Protein AF-A0A4Z0J3T3-F1 (afdb_monomer_lite)

Secondary structure (DSSP, 8-state):
--EEEEEEEEEEE-SS-EEEEEEEEETTTTEEEEE-TTT--EEE-B---GGGT----TTEEEEEE-TTSTTHHHHHHHTTSEEEEEEEEETTTTEEEEEEEE--TT---------------HHHHHHHHHHHHHHHHHTT-

Foldseek 3Di:
DDWDFLAQWFWQDFPVDIAIGTWTADQVVLWIWGAHPPPRDTDIQFDDCVVVVDDADRQKTKGFCDPVRHLRLLSCVLRQQWAWLEWAQDDPVRGIMTITGGPRVVDDDDDDPDSDNPDPPVSSVVSNVVSNVVVVVVVVD

Sequence (141 aa):
MTWTTIRENALLSLTSLDRAGEIRYDSRQHALVLIDPTTEEEEVLTMNLLSSGYVAEPGEVFVKDWTEHSGLAAALVAARVANHVESLRVGPHGGTAHRLQILDETKCVDDFPGVSTTGRDPVFEEQLAAASKRVAYLDQH

Radius of gyration: 14.66 Å; chains: 1; bounding box: 35×39×44 Å

Structure (mmCIF, N/CA/C/O backbone):
data_AF-A0A4Z0J3T3-F1
#
_entry.id   AF-A0A4Z0J3T3-F1
#
loop_
_atom_site.group_PDB
_atom_site.id
_atom_site.type_symbol
_atom_site.label_atom_id
_atom_site.label_alt_id
_atom_site.label_comp_id
_atom_site.label_asym_id
_atom_site.label_entity_id
_atom_site.label_seq_id
_atom_site.pdbx_PDB_ins_code
_atom_site.Cartn_x
_atom_site.Cartn_y
_atom_site.Cartn_z
_atom_site.occupancy
_atom_site.B_iso_or_equiv
_atom_site.auth_seq_id
_atom_site.auth_comp_id
_atom_site.auth_asym_id
_atom_site.auth_atom_id
_atom_site.pdbx_PDB_model_num
ATOM 1 N N . MET A 1 1 ? -18.301 1.883 -7.067 1.00 55.34 1 MET A N 1
ATOM 2 C CA . MET A 1 1 ? -17.154 1.171 -6.472 1.00 55.34 1 MET A CA 1
ATOM 3 C C . MET A 1 1 ? -17.664 0.354 -5.301 1.00 55.34 1 MET A C 1
ATOM 5 O O . MET A 1 1 ? -18.724 0.694 -4.780 1.00 55.34 1 MET A O 1
ATOM 9 N N . THR A 1 2 ? -16.956 -0.704 -4.925 1.00 73.56 2 THR A N 1
ATOM 10 C CA . THR A 1 2 ? -17.258 -1.489 -3.720 1.00 73.56 2 THR A CA 1
ATOM 11 C C . THR A 1 2 ? -15.995 -1.498 -2.878 1.00 73.56 2 THR A C 1
ATOM 13 O O . THR A 1 2 ? -15.198 -2.430 -2.937 1.00 73.56 2 THR A O 1
ATOM 16 N N . TRP A 1 3 ? -15.808 -0.395 -2.156 1.00 82.56 3 TRP A N 1
ATOM 17 C CA . TRP A 1 3 ? -14.727 -0.225 -1.202 1.00 82.56 3 TRP A CA 1
ATOM 18 C C . TRP A 1 3 ? -14.976 -1.128 0.010 1.00 82.56 3 TRP A C 1
ATOM 20 O O . TRP A 1 3 ? -15.954 -0.934 0.730 1.00 82.56 3 TRP A O 1
ATOM 30 N N . THR A 1 4 ? -14.098 -2.102 0.230 1.00 85.88 4 THR A N 1
ATOM 31 C CA . THR A 1 4 ? -14.033 -2.882 1.471 1.00 85.88 4 THR A CA 1
ATOM 32 C C . THR A 1 4 ? -13.087 -2.170 2.428 1.00 85.88 4 THR A C 1
ATOM 34 O O . THR A 1 4 ? -11.937 -1.922 2.064 1.00 85.88 4 THR A O 1
ATOM 37 N N . THR A 1 5 ? -13.526 -1.857 3.646 1.00 88.75 5 THR A N 1
ATOM 38 C CA . THR A 1 5 ? -12.608 -1.439 4.714 1.00 88.75 5 THR A CA 1
ATOM 39 C C . THR A 1 5 ? -11.704 -2.610 5.082 1.00 88.75 5 THR A C 1
ATOM 41 O O . THR A 1 5 ? -12.185 -3.657 5.501 1.00 88.75 5 THR A O 1
ATOM 44 N N . ILE A 1 6 ? -10.395 -2.426 4.913 1.00 87.75 6 ILE A N 1
ATOM 45 C CA . ILE A 1 6 ? -9.364 -3.391 5.316 1.00 87.75 6 ILE A CA 1
ATOM 46 C C . ILE A 1 6 ? -8.893 -3.098 6.743 1.00 87.75 6 ILE A C 1
ATOM 48 O O . ILE A 1 6 ? -8.492 -4.011 7.458 1.00 87.75 6 ILE A O 1
ATOM 52 N N . ARG A 1 7 ? -8.920 -1.827 7.174 1.00 85.06 7 ARG A N 1
ATOM 53 C CA . ARG A 1 7 ? -8.564 -1.446 8.546 1.00 85.06 7 ARG A CA 1
ATOM 54 C C . ARG A 1 7 ? -9.135 -0.080 8.917 1.00 85.06 7 ARG A C 1
ATOM 56 O O . ARG A 1 7 ? -8.733 0.910 8.321 1.00 85.06 7 ARG A O 1
ATOM 63 N N . GLU A 1 8 ? -10.011 -0.011 9.918 1.00 83.56 8 GLU A N 1
ATOM 64 C CA . GLU A 1 8 ? -10.625 1.254 10.378 1.00 83.56 8 GLU A CA 1
ATOM 65 C C . GLU A 1 8 ? -9.606 2.229 10.991 1.00 83.56 8 GLU A C 1
ATOM 67 O O . GLU A 1 8 ? -9.732 3.439 10.851 1.00 83.56 8 GLU A O 1
ATOM 72 N N . ASN A 1 9 ? -8.591 1.694 11.678 1.00 82.81 9 ASN A N 1
ATOM 73 C CA . ASN A 1 9 ? -7.568 2.461 12.388 1.00 82.81 9 ASN A CA 1
ATOM 74 C C . ASN A 1 9 ? -6.177 1.928 12.008 1.00 82.81 9 ASN A C 1
ATOM 76 O O . ASN A 1 9 ? -5.569 1.139 12.737 1.00 82.81 9 ASN A O 1
ATOM 80 N N . ALA A 1 10 ? -5.690 2.296 10.823 1.00 84.81 10 ALA A N 1
ATOM 81 C CA . ALA A 1 10 ? -4.318 2.032 10.405 1.00 84.81 10 ALA A CA 1
ATOM 82 C C . ALA A 1 10 ? -3.392 3.183 10.822 1.00 84.81 10 ALA A C 1
ATOM 84 O O . ALA A 1 10 ? -3.759 4.351 10.713 1.00 84.81 10 ALA A O 1
ATOM 85 N N . LEU A 1 11 ? -2.169 2.843 11.236 1.00 85.62 11 LEU A N 1
ATOM 86 C CA . LEU A 1 11 ? -1.096 3.793 11.527 1.00 85.62 11 LEU A CA 1
ATOM 87 C C . LEU A 1 11 ? 0.082 3.514 10.585 1.00 85.62 11 LEU A C 1
ATOM 89 O O . LEU A 1 11 ? 0.783 2.511 10.721 1.00 85.62 11 LEU A O 1
ATOM 93 N N . LEU A 1 12 ? 0.270 4.388 9.599 1.00 84.38 12 LEU A N 1
ATOM 94 C CA . LEU A 1 12 ? 1.305 4.300 8.574 1.00 84.38 12 LEU A CA 1
ATOM 95 C C . LEU A 1 12 ? 2.474 5.226 8.929 1.00 84.38 12 LEU A C 1
ATOM 97 O O . LEU A 1 12 ? 2.507 6.398 8.553 1.00 84.38 12 LEU A O 1
ATOM 101 N N . SER A 1 13 ? 3.457 4.680 9.641 1.00 82.06 13 SER A N 1
ATOM 102 C CA . SER A 1 13 ? 4.695 5.386 9.981 1.00 82.06 13 SER A CA 1
ATOM 103 C C . SER A 1 13 ? 5.662 5.472 8.795 1.00 82.06 13 SER A C 1
ATOM 105 O O . SER A 1 13 ? 6.524 4.605 8.619 1.00 82.06 13 SER A O 1
ATOM 107 N N . LEU A 1 14 ? 5.529 6.523 7.979 1.00 78.06 14 LEU A N 1
ATOM 108 C CA . LEU A 1 14 ? 6.428 6.801 6.853 1.00 78.06 14 LEU A CA 1
ATOM 109 C C . LEU A 1 14 ? 7.755 7.419 7.328 1.00 78.06 14 LEU A C 1
ATOM 111 O O . LEU A 1 14 ? 7.921 7.806 8.485 1.00 78.06 14 LEU A O 1
ATOM 115 N N . THR A 1 15 ? 8.719 7.562 6.415 1.00 71.19 15 THR A N 1
ATOM 116 C CA . THR A 1 15 ? 9.995 8.237 6.723 1.00 71.19 15 THR A CA 1
ATOM 117 C C . THR A 1 15 ? 9.815 9.735 7.006 1.00 71.19 15 THR A C 1
ATOM 119 O O . THR A 1 15 ? 10.550 10.288 7.823 1.00 71.19 15 THR A O 1
ATOM 122 N N . SER A 1 16 ? 8.839 10.371 6.349 1.00 71.00 16 SER A N 1
ATOM 123 C CA . SER A 1 16 ? 8.637 11.830 6.349 1.00 71.00 16 SER A CA 1
ATOM 124 C C . SER A 1 16 ? 7.566 12.324 7.331 1.00 71.00 16 SER A C 1
ATOM 126 O O . SER A 1 16 ? 7.670 13.449 7.813 1.00 71.00 16 SER A O 1
ATOM 128 N N . LEU A 1 17 ? 6.526 11.520 7.585 1.00 73.94 17 LEU A N 1
ATOM 129 C CA . LEU A 1 17 ? 5.371 11.862 8.424 1.00 73.94 17 LEU A CA 1
ATOM 130 C C . LEU A 1 17 ? 4.577 10.592 8.775 1.00 73.94 17 LEU A C 1
ATOM 132 O O . LEU A 1 17 ? 4.318 9.774 7.893 1.00 73.94 17 LEU A O 1
ATOM 136 N N . ASP A 1 18 ? 4.148 10.443 10.026 1.00 80.75 18 ASP A N 1
ATOM 137 C CA . ASP A 1 18 ? 3.183 9.413 10.421 1.00 80.75 18 ASP A CA 1
ATOM 138 C C . ASP A 1 18 ? 1.763 9.803 9.961 1.00 80.75 18 ASP A C 1
ATOM 140 O O . ASP A 1 18 ? 1.305 10.920 10.206 1.00 80.75 18 ASP A O 1
ATOM 144 N N . ARG A 1 19 ? 1.059 8.888 9.286 1.00 83.62 19 ARG A N 1
ATOM 145 C CA . ARG A 1 19 ? -0.338 9.052 8.842 1.00 83.62 19 ARG A CA 1
ATOM 146 C C . ARG A 1 19 ? -1.239 8.070 9.590 1.00 83.62 19 ARG A C 1
ATOM 148 O O . ARG A 1 19 ? -0.872 6.906 9.728 1.00 83.62 19 ARG A O 1
ATOM 155 N N . ALA A 1 20 ? -2.422 8.502 10.017 1.00 86.19 20 ALA A N 1
ATOM 156 C CA . ALA A 1 20 ? -3.418 7.641 10.655 1.00 86.19 20 ALA A CA 1
ATOM 157 C C . ALA A 1 20 ? -4.780 7.779 9.962 1.00 86.19 20 ALA A C 1
ATOM 159 O O . ALA A 1 20 ? -5.114 8.868 9.503 1.00 86.19 20 ALA A O 1
ATOM 160 N N . GLY A 1 21 ? -5.555 6.695 9.888 1.00 87.31 21 GLY A N 1
ATOM 161 C CA . GLY A 1 21 ? -6.904 6.720 9.316 1.00 87.31 21 GLY A CA 1
ATOM 162 C C . GLY A 1 21 ? -7.410 5.361 8.842 1.00 87.31 21 GLY A C 1
ATOM 163 O O . GLY A 1 21 ? -6.801 4.323 9.115 1.00 87.31 21 GLY A O 1
ATOM 164 N N . GLU A 1 22 ? -8.527 5.376 8.119 1.00 90.56 22 GLU A N 1
ATOM 165 C CA . GLU A 1 22 ? -9.142 4.166 7.571 1.00 90.56 22 GLU A CA 1
ATOM 166 C C . GLU A 1 22 ? -8.485 3.779 6.240 1.00 90.56 22 GLU A C 1
ATOM 168 O O . GLU A 1 22 ? -8.320 4.614 5.353 1.00 90.56 22 GLU A O 1
ATOM 173 N N . ILE A 1 23 ? -8.153 2.499 6.065 1.00 90.75 23 ILE A N 1
ATOM 174 C CA . ILE A 1 23 ? -7.732 1.946 4.776 1.00 90.75 23 ILE A CA 1
ATOM 175 C C . ILE A 1 23 ? -8.895 1.197 4.134 1.00 90.75 23 ILE A C 1
ATOM 177 O O . ILE A 1 23 ? -9.395 0.219 4.701 1.00 90.75 23 ILE A O 1
ATOM 181 N N . ARG A 1 24 ? -9.257 1.586 2.906 1.00 90.75 24 ARG A N 1
ATOM 182 C CA . ARG A 1 24 ? -10.208 0.848 2.059 1.00 90.75 24 ARG A CA 1
ATOM 183 C C . ARG A 1 24 ? -9.553 0.321 0.781 1.00 90.75 24 ARG A C 1
ATOM 185 O O . ARG A 1 24 ? -8.613 0.916 0.259 1.00 90.75 24 ARG A O 1
ATOM 192 N N . TYR A 1 25 ? -10.087 -0.782 0.259 1.00 89.38 25 TYR A N 1
ATOM 193 C CA . TYR A 1 25 ? -9.654 -1.464 -0.963 1.00 89.38 25 TYR A CA 1
ATOM 194 C C . TYR A 1 25 ? -10.817 -1.606 -1.957 1.00 89.38 25 TYR A C 1
ATOM 196 O O . TYR A 1 25 ? -11.869 -2.123 -1.586 1.00 89.38 25 TYR A O 1
ATOM 204 N N . ASP A 1 26 ? -10.642 -1.199 -3.221 1.00 87.88 26 ASP A N 1
ATOM 205 C CA . ASP A 1 26 ? -11.546 -1.597 -4.315 1.00 87.88 26 ASP A CA 1
ATOM 206 C C . ASP A 1 26 ? -10.862 -2.684 -5.158 1.00 87.88 26 ASP A C 1
ATOM 208 O O . ASP A 1 26 ? -9.890 -2.455 -5.889 1.00 87.88 26 ASP A O 1
ATOM 212 N N . SER A 1 27 ? -11.413 -3.893 -5.051 1.00 82.69 27 SER A N 1
ATOM 213 C CA . SER A 1 27 ? -10.918 -5.115 -5.696 1.00 82.69 27 SER A CA 1
ATOM 214 C C . SER A 1 27 ? -11.116 -5.166 -7.214 1.00 82.69 27 SER A C 1
ATOM 216 O O . SER A 1 27 ? -10.615 -6.083 -7.860 1.00 82.69 27 SER A O 1
ATOM 218 N N . ARG A 1 28 ? -11.826 -4.197 -7.806 1.00 82.12 28 ARG A N 1
ATOM 219 C CA . ARG A 1 28 ? -12.013 -4.063 -9.261 1.00 82.12 28 ARG A CA 1
ATOM 220 C C . ARG A 1 28 ? -11.026 -3.077 -9.875 1.00 82.12 28 ARG A C 1
ATOM 222 O O . ARG A 1 28 ? -10.776 -3.139 -11.076 1.00 82.12 28 ARG A O 1
ATOM 229 N N . GLN A 1 29 ? -10.511 -2.148 -9.071 1.00 83.38 29 GLN A N 1
ATOM 230 C CA . GLN A 1 29 ? -9.506 -1.163 -9.472 1.00 83.38 29 GLN A CA 1
ATOM 231 C C . GLN A 1 29 ? -8.091 -1.525 -8.994 1.00 83.38 29 GLN A C 1
ATOM 233 O O . GLN A 1 29 ? -7.139 -0.885 -9.436 1.00 83.38 29 GLN A O 1
ATOM 238 N N . HIS A 1 30 ? -7.954 -2.546 -8.135 1.00 85.88 30 HIS A N 1
ATOM 239 C CA . HIS A 1 30 ? -6.706 -2.927 -7.458 1.00 85.88 30 HIS A CA 1
ATOM 240 C C . HIS A 1 30 ? -6.086 -1.727 -6.723 1.00 85.88 30 HIS A C 1
ATOM 242 O O . HIS A 1 30 ? -4.887 -1.459 -6.820 1.00 85.88 30 HIS A O 1
ATOM 248 N N . ALA A 1 31 ? -6.941 -0.975 -6.024 1.00 88.06 31 ALA A N 1
ATOM 249 C CA . ALA A 1 31 ? -6.602 0.318 -5.447 1.00 88.06 31 ALA A CA 1
ATOM 250 C C . ALA A 1 31 ? -6.800 0.336 -3.929 1.00 88.06 31 ALA A C 1
ATOM 252 O O . ALA A 1 31 ? -7.834 -0.126 -3.447 1.00 88.06 31 ALA A O 1
ATOM 253 N N . LEU A 1 32 ? -5.840 0.911 -3.198 1.00 90.06 32 LEU A N 1
ATOM 254 C CA . LEU A 1 32 ? -5.995 1.285 -1.790 1.00 90.06 32 LEU A CA 1
ATOM 255 C C . LEU A 1 32 ? -6.164 2.798 -1.669 1.00 90.06 32 LEU A C 1
ATOM 257 O O . LEU A 1 32 ? -5.429 3.555 -2.310 1.00 90.06 32 LEU A O 1
ATOM 261 N N . VAL A 1 33 ? -7.056 3.216 -0.776 1.00 91.12 33 VAL A N 1
ATOM 262 C CA . VAL A 1 33 ? -7.117 4.584 -0.250 1.00 91.12 33 VAL A CA 1
ATOM 263 C C . VAL A 1 33 ? -6.860 4.582 1.251 1.00 91.12 33 VAL A C 1
ATOM 265 O O . VAL A 1 33 ? -7.320 3.681 1.953 1.00 91.12 33 VAL A O 1
ATOM 268 N N . LEU A 1 34 ? -6.137 5.593 1.726 1.00 90.12 34 LEU A N 1
ATOM 269 C CA . LEU A 1 34 ? -6.201 6.068 3.106 1.00 90.12 34 LEU A CA 1
ATOM 270 C C . LEU A 1 34 ? -7.254 7.173 3.173 1.00 90.12 34 LEU A C 1
ATOM 272 O O . LEU A 1 34 ? -7.285 8.031 2.296 1.00 90.12 34 LEU A O 1
ATOM 276 N N . ILE A 1 35 ? -8.075 7.170 4.214 1.00 90.50 35 ILE A N 1
ATOM 277 C CA . ILE A 1 35 ? -9.080 8.199 4.473 1.00 90.50 35 ILE A CA 1
ATOM 278 C C . ILE A 1 35 ? -8.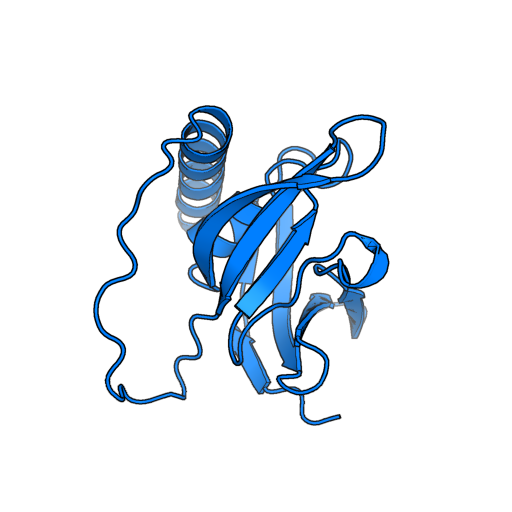738 8.874 5.795 1.00 90.50 35 ILE A C 1
ATOM 280 O O . ILE A 1 35 ? -8.631 8.200 6.825 1.00 90.50 35 ILE A O 1
ATOM 284 N N . ASP A 1 36 ? -8.541 10.191 5.762 1.00 86.38 36 ASP A N 1
ATOM 285 C CA . ASP A 1 36 ? -8.245 10.965 6.967 1.00 86.38 36 ASP A CA 1
ATOM 286 C C . ASP A 1 36 ? -9.479 11.012 7.896 1.00 86.38 36 ASP A C 1
ATOM 288 O O . ASP A 1 36 ? -10.567 11.390 7.451 1.00 86.38 36 ASP A O 1
ATOM 292 N N . PRO A 1 37 ? -9.350 10.658 9.190 1.00 82.75 37 PRO A N 1
ATOM 293 C CA . PRO A 1 37 ? -10.483 10.577 10.114 1.00 82.75 37 PRO A CA 1
ATOM 294 C C . PRO A 1 37 ? -10.985 11.950 10.602 1.00 82.75 37 PRO A C 1
ATOM 296 O O . PRO A 1 37 ? -11.946 12.011 11.368 1.00 82.75 37 PRO A O 1
ATOM 299 N N . THR A 1 38 ? -10.329 13.043 10.202 1.00 84.00 38 THR A N 1
ATOM 300 C CA . THR A 1 38 ? -10.641 14.429 10.587 1.00 84.00 38 THR A CA 1
ATOM 301 C C . THR A 1 38 ? -11.182 15.243 9.413 1.00 84.00 38 THR A C 1
ATOM 303 O O . THR A 1 38 ? -12.070 16.071 9.618 1.00 84.00 38 THR A O 1
ATOM 306 N N . THR A 1 39 ? -10.651 15.042 8.200 1.00 86.25 39 THR A N 1
ATOM 307 C CA . THR A 1 39 ? -11.066 15.782 6.990 1.00 86.25 39 THR A CA 1
ATOM 308 C C . THR A 1 39 ? -11.901 14.967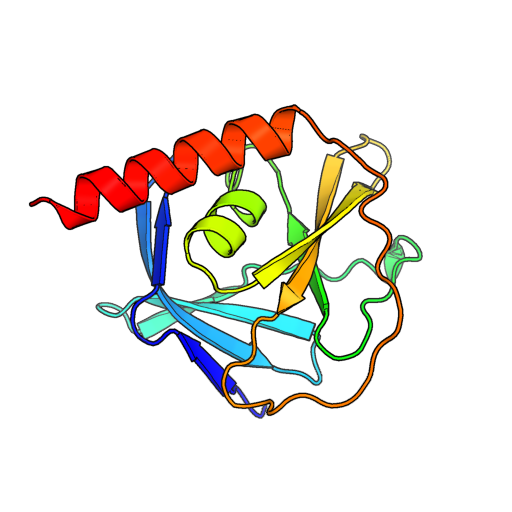 6.000 1.00 86.25 39 THR A C 1
ATOM 310 O O . THR A 1 39 ? -12.451 15.552 5.069 1.00 86.25 39 THR A O 1
ATOM 313 N N . GLU A 1 40 ? -12.023 13.649 6.199 1.00 84.81 40 GLU A N 1
ATOM 314 C CA . GLU A 1 40 ? -12.666 12.693 5.277 1.00 84.81 40 GLU A CA 1
ATOM 315 C C . GLU A 1 40 ? -12.021 12.645 3.869 1.00 84.81 40 GLU A C 1
ATOM 317 O O . GLU A 1 40 ? -12.607 12.116 2.923 1.00 84.81 40 GLU A O 1
ATOM 322 N N . 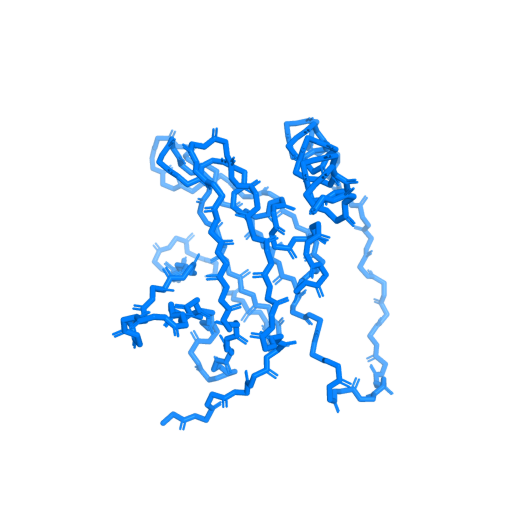GLU A 1 41 ? -10.800 13.172 3.707 1.00 87.50 41 GLU A N 1
ATOM 323 C CA . GLU A 1 41 ? -10.083 13.200 2.425 1.00 87.50 41 GLU A CA 1
ATOM 324 C C . GLU A 1 41 ? -9.490 11.827 2.055 1.00 87.50 41 GLU A C 1
ATOM 326 O O . GLU A 1 41 ? -8.801 11.195 2.857 1.00 87.50 41 GLU A O 1
ATOM 331 N N . GLU A 1 42 ? -9.727 11.383 0.813 1.00 87.94 42 GLU A N 1
ATOM 332 C CA . GLU A 1 42 ? -9.257 10.097 0.272 1.00 87.94 42 GLU A CA 1
ATOM 333 C C . GLU A 1 42 ? -7.902 10.240 -0.463 1.00 87.94 42 GLU A C 1
ATOM 335 O O . GLU A 1 42 ? -7.825 10.800 -1.560 1.00 87.94 42 GLU A O 1
ATOM 340 N N . GLU A 1 43 ? -6.822 9.678 0.091 1.00 87.56 43 GLU A N 1
ATOM 341 C CA . GLU A 1 43 ? -5.495 9.604 -0.537 1.00 87.56 43 GLU A CA 1
ATOM 342 C C . GLU A 1 43 ? -5.245 8.219 -1.157 1.00 87.56 43 GLU A C 1
ATOM 344 O O . GLU A 1 43 ? -5.159 7.208 -0.458 1.00 87.56 43 GLU A O 1
ATOM 349 N N . VAL A 1 44 ? -5.082 8.158 -2.484 1.00 89.06 44 VAL A N 1
ATOM 350 C CA . VAL A 1 44 ? -4.793 6.907 -3.208 1.00 89.06 44 VAL A CA 1
ATOM 351 C C . VAL A 1 44 ? -3.330 6.490 -3.002 1.00 89.06 44 VAL A C 1
ATOM 353 O O . VAL A 1 44 ? -2.415 7.140 -3.503 1.00 89.06 44 VAL A O 1
ATOM 356 N N . LEU A 1 45 ? -3.108 5.359 -2.327 1.00 88.12 45 LEU A N 1
ATOM 357 C CA . LEU A 1 45 ? -1.769 4.846 -1.980 1.00 88.12 45 LEU A CA 1
ATOM 358 C C . LEU A 1 45 ? -1.121 3.987 -3.086 1.00 88.12 45 LEU A C 1
ATOM 360 O O . LEU A 1 45 ? 0.055 3.626 -3.012 1.00 88.12 45 LEU A O 1
ATOM 364 N N . THR A 1 46 ? -1.904 3.610 -4.095 1.00 90.06 46 THR A N 1
ATOM 365 C CA . THR A 1 46 ? -1.557 2.619 -5.127 1.00 90.06 46 THR A CA 1
ATOM 366 C C . THR A 1 46 ? -1.386 3.233 -6.510 1.00 90.06 46 THR A C 1
ATOM 368 O O . THR A 1 46 ? -2.068 4.194 -6.857 1.00 90.06 46 THR A O 1
ATOM 371 N N . MET A 1 47 ? -0.552 2.621 -7.355 1.00 88.50 47 MET A N 1
ATOM 372 C CA . MET A 1 47 ? -0.362 3.044 -8.745 1.00 88.50 47 MET A CA 1
ATOM 373 C C . MET A 1 47 ? -0.667 1.933 -9.756 1.00 88.50 47 MET A C 1
ATOM 375 O O . MET A 1 47 ? -0.401 0.759 -9.518 1.00 88.50 47 MET A O 1
ATOM 379 N N . ASN A 1 48 ? -1.175 2.311 -10.930 1.00 86.62 48 ASN A N 1
ATOM 380 C CA . ASN A 1 48 ? -1.358 1.383 -12.042 1.00 86.62 48 ASN A CA 1
ATOM 381 C C . ASN A 1 48 ? -0.045 1.238 -12.841 1.00 86.62 48 ASN A C 1
ATOM 383 O O . ASN A 1 48 ? 0.531 2.239 -13.271 1.00 86.62 48 ASN A O 1
ATOM 387 N N . LEU A 1 49 ? 0.415 -0.001 -13.051 1.00 86.06 49 LEU A N 1
ATOM 388 C CA . LEU A 1 49 ? 1.649 -0.326 -13.782 1.00 86.06 49 LEU A CA 1
ATOM 389 C C . LEU A 1 49 ? 1.417 -1.044 -15.126 1.00 86.06 49 LEU A C 1
ATOM 391 O O . LEU A 1 49 ? 2.381 -1.500 -15.746 1.00 86.06 49 LEU A O 1
ATOM 395 N N . LEU A 1 50 ? 0.178 -1.079 -15.633 1.00 86.44 50 LEU A N 1
ATOM 396 C CA . LEU A 1 50 ? -0.177 -1.740 -16.898 1.00 86.44 50 LEU A CA 1
ATOM 397 C C . LEU A 1 50 ? 0.634 -1.188 -18.080 1.00 86.44 50 LEU A C 1
ATOM 399 O O . LEU A 1 50 ? 1.145 -1.947 -18.900 1.00 86.44 50 LEU A O 1
ATOM 403 N N . SER A 1 51 ? 0.850 0.131 -18.117 1.00 83.12 51 SER A N 1
ATOM 404 C CA . SER A 1 51 ? 1.691 0.810 -19.119 1.00 83.12 51 SER A CA 1
ATOM 405 C C . SER A 1 51 ? 3.187 0.462 -19.029 1.00 83.12 51 SER A C 1
ATOM 407 O O . SER A 1 51 ? 3.948 0.821 -19.921 1.00 83.12 51 SER A O 1
ATOM 409 N N . SER A 1 52 ? 3.620 -0.206 -17.954 1.00 82.00 52 SER A N 1
ATOM 410 C CA . SER A 1 52 ? 4.965 -0.783 -17.785 1.00 82.00 52 SER A CA 1
ATOM 411 C C . SER A 1 52 ? 4.985 -2.310 -17.969 1.00 82.00 52 SER A C 1
ATOM 413 O O . SER A 1 52 ? 6.024 -2.924 -17.756 1.00 82.00 52 SER A O 1
ATOM 415 N N . GLY A 1 53 ? 3.862 -2.923 -18.364 1.00 85.75 53 GLY A N 1
ATOM 416 C CA . GLY A 1 53 ? 3.732 -4.367 -18.584 1.00 85.75 53 GLY A CA 1
ATOM 417 C C . GLY A 1 53 ? 3.363 -5.194 -17.348 1.00 85.75 53 GLY A C 1
ATOM 418 O O . GLY A 1 53 ? 3.291 -6.414 -17.460 1.00 85.75 53 GLY A O 1
ATOM 419 N N . TYR A 1 54 ? 3.107 -4.567 -16.194 1.00 85.69 54 TYR A N 1
ATOM 420 C CA . TYR A 1 54 ? 2.765 -5.272 -14.955 1.00 85.69 54 TYR A CA 1
ATOM 421 C C . TYR A 1 54 ? 1.261 -5.226 -14.669 1.00 85.69 54 TYR A C 1
ATOM 423 O O . TYR A 1 54 ? 0.633 -4.167 -14.724 1.00 85.69 54 TYR A O 1
ATOM 431 N N . VAL A 1 55 ? 0.700 -6.380 -14.314 1.00 87.06 55 VAL A N 1
ATOM 432 C CA . VAL A 1 55 ? -0.693 -6.565 -13.882 1.00 87.06 55 VAL A CA 1
ATOM 433 C C . VAL A 1 55 ? -0.670 -7.064 -12.437 1.00 87.06 55 VAL A C 1
ATOM 435 O O . VAL A 1 55 ? 0.239 -7.801 -12.065 1.00 87.06 55 VAL A O 1
ATOM 438 N N . ALA A 1 56 ? -1.624 -6.616 -11.622 1.00 84.19 56 ALA A N 1
ATOM 439 C CA . ALA A 1 56 ? -1.816 -7.105 -10.260 1.00 84.19 56 ALA A CA 1
ATOM 440 C C . ALA A 1 56 ? -2.891 -8.198 -10.278 1.00 84.19 56 ALA A C 1
ATOM 442 O O . ALA A 1 56 ? -3.946 -7.997 -10.882 1.00 84.19 56 ALA A O 1
ATOM 443 N N . GLU A 1 57 ? -2.649 -9.326 -9.615 1.00 85.62 57 GLU A N 1
ATOM 444 C CA . GLU A 1 57 ? -3.655 -10.382 -9.484 1.00 85.62 57 GLU A CA 1
ATOM 445 C C . GLU A 1 57 ? -4.794 -9.969 -8.520 1.00 85.62 57 GLU A C 1
ATOM 447 O O . GLU A 1 57 ? -4.685 -8.964 -7.805 1.00 85.62 57 GLU A O 1
ATOM 452 N N . PRO A 1 58 ? -5.935 -10.684 -8.486 1.00 83.25 58 PRO A N 1
ATOM 453 C CA . PRO A 1 58 ? -7.046 -10.353 -7.592 1.00 83.25 58 PRO A CA 1
ATOM 454 C C . PRO A 1 58 ? -6.644 -10.415 -6.109 1.00 83.25 58 PRO A C 1
ATOM 456 O O . PRO A 1 58 ? -6.347 -11.480 -5.575 1.00 83.25 58 PRO A O 1
ATOM 459 N N . GLY A 1 59 ? -6.685 -9.273 -5.416 1.00 85.31 59 GLY A N 1
ATOM 460 C CA . GLY A 1 59 ? -6.159 -9.139 -4.050 1.00 85.31 59 GLY A CA 1
ATOM 461 C C . GLY A 1 59 ? -4.714 -8.635 -3.973 1.00 85.31 59 GLY A C 1
ATOM 462 O O . GLY A 1 59 ? -4.214 -8.435 -2.871 1.00 85.31 59 GLY A O 1
ATOM 463 N N . GLU A 1 60 ? -4.047 -8.382 -5.099 1.00 89.44 60 GLU A N 1
ATOM 464 C CA . GLU A 1 60 ? -2.775 -7.658 -5.151 1.00 89.44 60 GLU A CA 1
ATOM 465 C C . GLU A 1 60 ? -2.961 -6.183 -5.527 1.00 89.44 60 GLU A C 1
ATOM 467 O O . GLU A 1 60 ? -3.959 -5.792 -6.146 1.00 89.44 60 GLU A O 1
ATOM 472 N N . VAL A 1 61 ? -1.954 -5.376 -5.182 1.00 90.88 61 VAL A N 1
ATOM 473 C CA . VAL A 1 61 ? -1.788 -3.967 -5.563 1.00 90.88 61 VAL A CA 1
ATOM 474 C C . VAL A 1 61 ? -0.311 -3.630 -5.811 1.00 90.88 61 VAL A C 1
ATOM 476 O O . VAL A 1 61 ? 0.586 -4.345 -5.360 1.00 90.88 61 VAL A O 1
ATOM 479 N N . PHE A 1 62 ? -0.046 -2.495 -6.465 1.00 91.25 62 PHE A N 1
ATOM 480 C CA . PHE A 1 62 ? 1.299 -1.919 -6.571 1.00 91.25 62 PHE A CA 1
ATOM 481 C C . PHE A 1 62 ? 1.400 -0.593 -5.812 1.00 91.25 62 PHE A C 1
ATOM 483 O O . PHE A 1 62 ? 0.577 0.303 -6.007 1.00 91.25 62 PHE A O 1
ATOM 490 N N . VAL A 1 63 ? 2.439 -0.453 -4.987 1.00 89.94 63 VAL A N 1
ATOM 491 C CA . VAL A 1 63 ? 2.717 0.736 -4.161 1.00 89.94 63 VAL A CA 1
ATOM 492 C C . VAL A 1 63 ? 4.080 1.331 -4.524 1.00 89.94 63 VAL A C 1
ATOM 494 O O . VAL A 1 63 ? 4.999 0.615 -4.923 1.00 89.94 63 VAL A O 1
ATOM 497 N N . LYS A 1 64 ? 4.202 2.658 -4.428 1.00 83.38 64 LYS A N 1
ATOM 498 C CA . LYS A 1 64 ? 5.289 3.448 -5.020 1.00 83.38 64 LYS A CA 1
ATOM 499 C C . LYS A 1 64 ? 6.299 3.934 -3.973 1.00 83.38 64 LYS A C 1
ATOM 501 O O . LYS A 1 64 ? 6.011 4.891 -3.259 1.00 83.38 64 LYS A O 1
ATOM 506 N N . ASP A 1 65 ? 7.503 3.358 -3.935 1.00 76.25 65 ASP A N 1
ATOM 507 C CA . ASP A 1 65 ? 8.565 3.838 -3.035 1.00 76.25 65 ASP A CA 1
ATOM 508 C C . ASP A 1 65 ? 9.429 4.898 -3.733 1.00 76.25 65 ASP A C 1
ATOM 510 O O . ASP A 1 65 ? 10.479 4.639 -4.327 1.00 76.25 65 ASP A O 1
ATOM 514 N N . TRP A 1 66 ? 8.902 6.122 -3.732 1.00 75.56 66 TRP A N 1
ATOM 515 C CA . TRP A 1 66 ? 9.569 7.340 -4.197 1.00 75.56 66 TRP A CA 1
ATOM 516 C C . TRP A 1 66 ? 9.866 8.254 -3.005 1.00 75.56 66 TRP A C 1
ATOM 518 O O . TRP A 1 66 ? 9.256 8.101 -1.956 1.00 75.56 66 TRP A O 1
ATOM 528 N N . THR A 1 67 ? 10.759 9.233 -3.159 1.00 66.00 67 THR A N 1
ATOM 529 C CA . THR A 1 67 ? 11.278 10.075 -2.058 1.00 66.00 67 THR A CA 1
ATOM 530 C C . THR A 1 67 ? 10.226 10.698 -1.133 1.00 66.00 67 THR A C 1
ATOM 532 O O . THR A 1 67 ? 10.489 10.828 0.056 1.00 66.00 67 THR A O 1
ATOM 535 N N . GLU A 1 68 ? 9.043 11.053 -1.636 1.00 66.00 68 GLU A N 1
ATOM 536 C CA . GLU A 1 68 ? 7.952 11.626 -0.826 1.00 66.00 68 GLU A CA 1
ATOM 537 C C . GLU A 1 68 ? 7.158 10.564 -0.040 1.00 66.00 68 GLU A C 1
ATOM 539 O O . GLU A 1 68 ? 6.687 10.840 1.061 1.00 66.00 68 GLU A O 1
ATOM 544 N N . HIS A 1 69 ? 7.083 9.334 -0.558 1.00 68.56 69 HIS A N 1
ATOM 545 C CA . HIS A 1 69 ? 6.348 8.198 0.014 1.00 68.56 69 HIS A CA 1
ATOM 546 C C . HIS A 1 69 ? 7.284 7.052 0.448 1.00 68.56 69 HIS A C 1
ATOM 548 O O . HIS A 1 69 ? 6.869 5.896 0.501 1.00 68.56 69 HIS A O 1
ATOM 554 N N . SER A 1 70 ? 8.563 7.329 0.725 1.00 76.31 70 SER A N 1
ATOM 555 C CA . SER A 1 70 ? 9.538 6.258 0.950 1.00 76.31 70 SER A CA 1
ATOM 556 C C . SER A 1 70 ? 9.327 5.583 2.308 1.00 76.31 70 SER A C 1
ATOM 558 O O . SER A 1 70 ? 9.280 6.235 3.360 1.00 76.31 70 SER A O 1
ATOM 560 N N . GLY A 1 71 ? 9.173 4.263 2.268 1.00 81.88 71 GLY A N 1
ATOM 561 C CA . GLY A 1 71 ? 8.683 3.428 3.355 1.00 81.88 71 GLY A CA 1
ATOM 562 C C . GLY A 1 71 ? 7.170 3.174 3.325 1.00 81.88 71 GLY A C 1
ATOM 563 O O . GLY A 1 71 ? 6.692 2.481 4.215 1.00 81.88 71 GLY A O 1
ATOM 564 N N . LEU A 1 72 ? 6.394 3.667 2.347 1.00 87.88 72 LEU A N 1
ATOM 565 C CA . LEU A 1 72 ? 4.931 3.466 2.304 1.00 87.88 72 LEU A CA 1
ATOM 566 C C . LEU A 1 72 ? 4.547 1.989 2.173 1.00 87.88 72 LEU A C 1
ATOM 568 O O . LEU A 1 72 ? 3.678 1.504 2.898 1.00 87.88 72 LEU A O 1
ATOM 572 N N . ALA A 1 73 ? 5.226 1.250 1.294 1.00 89.25 73 ALA A N 1
ATOM 573 C CA . ALA A 1 73 ? 4.986 -0.183 1.146 1.00 89.25 73 ALA A CA 1
ATOM 574 C C . ALA A 1 73 ? 5.349 -0.955 2.430 1.00 89.25 73 ALA A C 1
ATOM 576 O O . ALA A 1 73 ? 4.633 -1.869 2.833 1.00 89.25 73 ALA A O 1
ATOM 577 N N . ALA A 1 74 ? 6.424 -0.546 3.107 1.00 87.06 74 ALA A N 1
ATOM 578 C CA . ALA A 1 74 ? 6.857 -1.131 4.370 1.00 87.06 74 ALA A CA 1
ATOM 579 C C . ALA A 1 74 ? 5.912 -0.785 5.537 1.00 87.06 74 ALA A C 1
ATOM 581 O O . ALA A 1 74 ? 5.627 -1.642 6.372 1.00 87.06 74 ALA A O 1
ATOM 582 N N . ALA A 1 75 ? 5.368 0.435 5.572 1.00 88.62 75 ALA A N 1
ATOM 583 C CA . ALA A 1 75 ? 4.391 0.879 6.562 1.00 88.62 75 ALA A CA 1
ATOM 584 C C . ALA A 1 75 ? 3.057 0.125 6.436 1.00 88.62 75 ALA A C 1
ATOM 586 O O . ALA A 1 75 ? 2.494 -0.277 7.450 1.00 88.62 75 ALA A O 1
ATOM 587 N N . LEU A 1 76 ? 2.588 -0.152 5.212 1.00 89.25 76 LEU A N 1
ATOM 588 C CA . LEU A 1 76 ? 1.398 -0.982 4.971 1.00 89.25 76 LEU A CA 1
ATOM 589 C C . LEU A 1 76 ? 1.573 -2.426 5.480 1.00 89.25 76 LEU A C 1
ATOM 591 O O . LEU A 1 76 ? 0.632 -3.011 6.020 1.00 89.25 76 LEU A O 1
ATOM 595 N N . VAL A 1 77 ? 2.780 -2.991 5.363 1.00 89.62 77 VAL A N 1
ATOM 596 C CA . VAL A 1 77 ? 3.100 -4.319 5.915 1.00 89.62 77 VAL A CA 1
ATOM 597 C C . VAL A 1 77 ? 3.243 -4.277 7.444 1.00 89.62 77 VAL A C 1
ATOM 599 O O . VAL A 1 77 ? 2.703 -5.146 8.130 1.00 89.62 77 VAL A O 1
ATOM 602 N N . ALA A 1 78 ? 3.882 -3.241 8.002 1.00 86.69 78 ALA A N 1
ATOM 603 C CA . ALA A 1 78 ? 3.974 -3.027 9.451 1.00 86.69 78 ALA A CA 1
ATOM 604 C C . ALA A 1 78 ? 2.584 -2.887 10.105 1.00 86.69 78 ALA A C 1
ATOM 606 O O . ALA A 1 78 ? 2.307 -3.530 11.117 1.00 86.69 78 ALA A O 1
ATOM 607 N N . ALA A 1 79 ? 1.684 -2.124 9.477 1.00 86.56 79 ALA A N 1
ATOM 608 C CA . ALA A 1 79 ? 0.298 -1.920 9.899 1.00 86.56 79 ALA A CA 1
ATOM 609 C C . ALA A 1 79 ? -0.632 -3.125 9.634 1.00 86.56 79 ALA A C 1
ATOM 611 O O . ALA A 1 79 ? -1.835 -3.030 9.881 1.00 86.56 79 ALA A O 1
ATOM 612 N N . ARG A 1 80 ? -0.100 -4.254 9.134 1.00 87.44 80 ARG A N 1
ATOM 613 C CA . ARG A 1 80 ? -0.848 -5.486 8.812 1.00 87.44 80 ARG A CA 1
ATOM 614 C C . ARG A 1 80 ? -2.005 -5.278 7.824 1.00 87.44 80 ARG A C 1
ATOM 616 O O . ARG A 1 80 ? -3.009 -5.976 7.893 1.00 87.44 80 ARG A O 1
ATOM 623 N N . VAL A 1 81 ? -1.841 -4.349 6.884 1.00 87.44 81 VAL A N 1
ATOM 624 C CA . VAL A 1 81 ? -2.779 -4.104 5.772 1.00 87.44 81 VAL A CA 1
ATOM 625 C C . VAL A 1 81 ? -2.468 -5.013 4.577 1.00 87.44 81 VAL A C 1
ATOM 627 O O . VAL A 1 81 ? -3.359 -5.381 3.813 1.00 87.44 81 VAL A O 1
ATOM 630 N N . ALA A 1 82 ? -1.200 -5.392 4.403 1.00 90.12 82 ALA A N 1
ATOM 631 C CA . ALA A 1 82 ? -0.748 -6.233 3.301 1.00 90.12 82 ALA A CA 1
ATOM 632 C C . ALA A 1 82 ? 0.477 -7.090 3.674 1.00 90.12 82 ALA A C 1
ATOM 634 O O . ALA A 1 82 ? 1.151 -6.833 4.670 1.00 90.12 82 ALA A O 1
ATOM 635 N N . ASN A 1 83 ? 0.792 -8.073 2.830 1.00 89.06 83 ASN A N 1
ATOM 636 C CA . ASN A 1 83 ? 2.089 -8.745 2.753 1.00 89.06 83 ASN A CA 1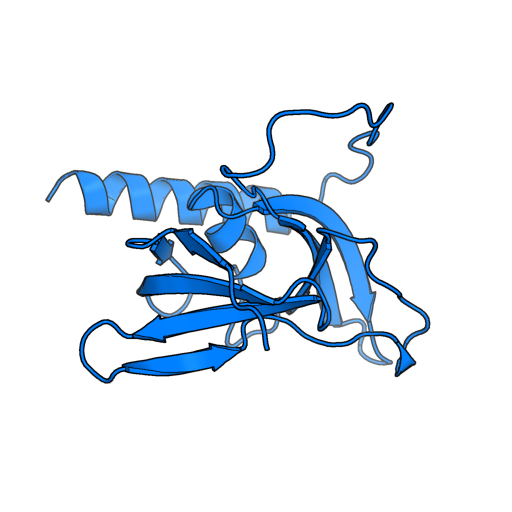
ATOM 637 C C . ASN A 1 83 ? 2.911 -8.171 1.586 1.00 89.06 83 ASN A C 1
ATOM 639 O O . ASN A 1 83 ? 2.350 -7.772 0.565 1.00 89.06 83 ASN A O 1
ATOM 643 N N . HIS A 1 84 ? 4.241 -8.191 1.695 1.00 90.25 84 HIS A N 1
ATOM 644 C CA . HIS A 1 84 ? 5.142 -7.943 0.561 1.00 90.25 84 HIS A CA 1
ATOM 645 C C . HIS A 1 84 ? 5.269 -9.197 -0.311 1.00 90.25 84 HIS A C 1
ATOM 647 O O . HIS A 1 84 ? 5.393 -10.302 0.218 1.00 90.25 84 HIS A O 1
ATOM 653 N N . VAL A 1 85 ? 5.220 -9.020 -1.635 1.00 90.31 85 VAL A N 1
ATOM 654 C CA . VAL A 1 85 ? 5.366 -10.100 -2.626 1.00 90.31 85 VAL A CA 1
ATOM 655 C C . VAL A 1 85 ? 6.705 -9.976 -3.354 1.00 90.31 85 VAL A C 1
ATOM 657 O O . VAL A 1 85 ? 7.488 -10.924 -3.365 1.00 90.31 85 VAL A O 1
ATOM 660 N N . GLU A 1 86 ? 6.991 -8.809 -3.943 1.00 86.94 86 GLU A N 1
ATOM 661 C CA . GLU A 1 86 ? 8.278 -8.517 -4.592 1.00 86.94 86 GLU A CA 1
ATOM 662 C C . GLU A 1 86 ? 8.542 -7.009 -4.758 1.00 86.94 86 GLU A C 1
ATOM 664 O O . GLU A 1 86 ? 7.645 -6.173 -4.609 1.00 86.94 86 GLU A O 1
ATOM 669 N N . SER A 1 87 ? 9.783 -6.666 -5.117 1.00 88.81 87 SER A N 1
ATOM 670 C CA . SER A 1 87 ? 10.212 -5.309 -5.478 1.00 88.81 87 SER A CA 1
ATOM 671 C C . SER A 1 87 ? 10.533 -5.216 -6.973 1.00 88.81 87 SER A C 1
ATOM 673 O O . SER A 1 87 ? 11.418 -5.905 -7.476 1.00 88.81 87 SER A O 1
ATOM 675 N N . LEU A 1 88 ? 9.848 -4.315 -7.673 1.00 87.25 88 LEU A N 1
ATOM 676 C CA . LEU A 1 88 ? 9.971 -4.052 -9.104 1.00 87.25 88 LEU A CA 1
ATOM 677 C C . LEU A 1 88 ? 10.747 -2.755 -9.375 1.00 87.25 88 LEU A C 1
ATOM 679 O O . LEU A 1 88 ? 10.611 -1.757 -8.665 1.00 87.25 88 LEU A O 1
ATOM 683 N N . ARG A 1 89 ? 11.516 -2.742 -10.469 1.00 85.44 89 ARG A N 1
ATOM 684 C CA . ARG A 1 89 ? 12.133 -1.532 -11.036 1.00 85.44 89 ARG A CA 1
ATOM 685 C C . ARG A 1 89 ? 11.285 -1.042 -12.206 1.00 85.44 89 ARG A C 1
ATOM 687 O O . ARG A 1 89 ? 11.175 -1.735 -13.212 1.00 85.44 89 ARG A O 1
ATOM 694 N N . VAL A 1 90 ? 10.705 0.149 -12.082 1.00 81.75 90 VAL A N 1
ATOM 695 C CA . VAL A 1 90 ? 9.737 0.702 -13.040 1.00 81.75 90 VAL A CA 1
ATOM 696 C C . VAL A 1 90 ? 10.176 2.044 -13.632 1.00 81.75 90 VAL A C 1
ATOM 698 O O . VAL A 1 90 ? 10.744 2.911 -12.961 1.00 81.75 90 VAL A O 1
ATOM 701 N N . GLY A 1 91 ? 9.872 2.221 -14.920 1.00 72.81 91 GLY A N 1
ATOM 702 C CA . GLY A 1 91 ? 10.215 3.411 -15.701 1.00 72.81 91 GLY A CA 1
ATOM 703 C C . GLY A 1 91 ? 11.707 3.533 -16.067 1.00 72.81 91 GLY A C 1
ATOM 704 O O . GLY A 1 91 ? 12.557 2.829 -15.521 1.00 72.81 91 GLY A O 1
ATOM 705 N N . PRO A 1 92 ? 12.059 4.465 -16.976 1.00 66.88 92 PRO A N 1
ATOM 706 C CA . PRO A 1 92 ? 13.417 4.596 -17.524 1.00 66.88 92 PRO A CA 1
ATOM 707 C C . PRO A 1 92 ? 14.475 5.040 -16.499 1.00 66.88 92 PRO A C 1
ATOM 709 O O . PRO A 1 92 ? 15.666 4.916 -16.760 1.00 66.88 92 PRO A O 1
ATOM 712 N N . HIS A 1 93 ? 14.051 5.538 -15.335 1.00 67.62 93 HIS A N 1
ATOM 713 C CA . HIS A 1 93 ? 14.928 5.946 -14.233 1.00 67.62 93 HIS A CA 1
ATOM 714 C C . HIS A 1 93 ? 15.069 4.869 -13.138 1.00 67.62 93 HIS A C 1
ATOM 716 O O . HIS A 1 93 ? 15.710 5.122 -12.123 1.00 67.62 93 HIS A O 1
ATOM 722 N N . GLY A 1 94 ? 14.464 3.684 -13.310 1.00 70.81 94 GLY A N 1
ATOM 723 C CA . GLY A 1 94 ? 14.582 2.573 -12.361 1.00 70.81 94 GLY A CA 1
ATOM 724 C C . GLY A 1 94 ? 13.994 2.862 -10.975 1.00 70.81 94 GLY A C 1
ATOM 725 O O . GLY A 1 94 ? 14.555 2.418 -9.972 1.00 70.81 94 GLY A O 1
ATOM 726 N N . GLY A 1 95 ? 12.888 3.608 -10.897 1.00 77.88 95 GLY A N 1
ATOM 727 C CA . GLY A 1 95 ? 12.204 3.860 -9.625 1.00 77.88 95 GLY A CA 1
ATOM 728 C C . GLY A 1 95 ? 11.677 2.559 -9.019 1.00 77.88 95 GLY A C 1
ATOM 729 O O . GLY A 1 95 ? 11.298 1.651 -9.758 1.00 77.88 95 GLY A O 1
ATOM 730 N N . THR A 1 96 ? 11.661 2.447 -7.693 1.00 86.31 96 THR A N 1
ATOM 731 C CA . THR A 1 96 ? 11.142 1.247 -7.026 1.00 86.31 96 THR A CA 1
ATOM 732 C C . THR A 1 96 ? 9.617 1.314 -6.913 1.00 86.31 96 THR A C 1
ATOM 734 O O . THR A 1 96 ? 9.044 2.359 -6.593 1.00 86.31 96 THR A O 1
ATOM 737 N N . ALA A 1 97 ? 8.960 0.191 -7.172 1.00 88.88 97 ALA A N 1
ATOM 738 C CA . ALA A 1 97 ? 7.586 -0.076 -6.770 1.00 88.88 97 ALA A CA 1
ATOM 739 C C . ALA A 1 97 ? 7.532 -1.472 -6.140 1.0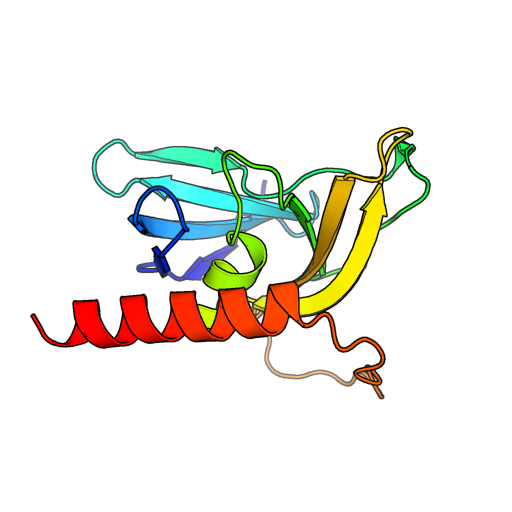0 88.88 97 ALA A C 1
ATOM 741 O O . ALA A 1 97 ? 8.307 -2.345 -6.523 1.00 88.88 97 ALA A O 1
ATOM 742 N N . HIS A 1 98 ? 6.629 -1.705 -5.198 1.00 90.38 98 HIS A N 1
ATOM 743 C CA . HIS A 1 98 ? 6.479 -3.003 -4.541 1.00 90.38 98 HIS A CA 1
ATOM 744 C C . HIS A 1 98 ? 5.117 -3.601 -4.884 1.00 90.38 98 HIS A C 1
ATOM 746 O O . HIS A 1 98 ? 4.104 -2.895 -4.857 1.00 90.38 98 HIS A O 1
ATOM 752 N N . ARG A 1 99 ? 5.094 -4.899 -5.199 1.00 91.62 99 ARG A N 1
ATOM 753 C CA . ARG A 1 99 ? 3.857 -5.679 -5.300 1.00 91.62 99 ARG A CA 1
ATOM 754 C C . ARG A 1 99 ? 3.482 -6.143 -3.900 1.00 91.62 99 ARG A C 1
ATOM 756 O O . ARG A 1 99 ? 4.308 -6.750 -3.213 1.00 91.62 99 ARG A O 1
ATOM 763 N N . LEU A 1 100 ? 2.266 -5.821 -3.476 1.00 91.75 100 LEU A N 1
ATOM 764 C CA . LEU A 1 100 ? 1.734 -6.160 -2.161 1.00 91.75 100 LEU A CA 1
ATOM 765 C C . LEU A 1 100 ? 0.449 -6.978 -2.313 1.00 91.75 100 LEU A C 1
ATOM 767 O O . LEU A 1 100 ? -0.371 -6.680 -3.179 1.00 91.75 100 LEU A O 1
ATOM 771 N N . GLN A 1 101 ? 0.253 -7.966 -1.445 1.00 91.12 101 GLN A N 1
ATOM 772 C CA . GLN A 1 101 ? -0.967 -8.771 -1.356 1.00 91.12 101 GLN A CA 1
ATOM 773 C C . GLN A 1 101 ? -1.793 -8.292 -0.157 1.00 91.12 101 GLN A C 1
ATOM 775 O O . GLN A 1 101 ? -1.290 -8.290 0.965 1.00 91.12 101 GLN A O 1
ATOM 780 N N . ILE A 1 102 ? -3.041 -7.883 -0.373 1.00 89.62 102 ILE A N 1
ATOM 781 C CA . ILE A 1 102 ? -3.908 -7.318 0.668 1.00 89.62 102 ILE A CA 1
ATOM 782 C C . ILE A 1 102 ? -4.304 -8.389 1.691 1.00 89.62 102 ILE A C 1
ATOM 784 O O . ILE A 1 102 ? -4.748 -9.480 1.329 1.00 89.62 102 ILE A O 1
ATOM 788 N N . LEU A 1 103 ? -4.180 -8.049 2.974 1.00 86.12 103 LEU A N 1
ATOM 789 C CA . LEU A 1 103 ? -4.657 -8.852 4.099 1.00 86.12 103 LEU A CA 1
ATOM 790 C C . LEU A 1 103 ? -6.138 -8.540 4.354 1.00 86.12 103 LEU A C 1
ATOM 792 O O . LEU A 1 103 ? -6.496 -7.863 5.311 1.00 86.12 103 LEU A O 1
ATOM 796 N N . ASP A 1 104 ? -6.995 -9.013 3.451 1.00 72.56 104 ASP A N 1
ATOM 797 C CA . ASP A 1 104 ? -8.452 -8.910 3.571 1.00 72.56 104 ASP A CA 1
ATOM 798 C C . ASP A 1 104 ? -8.946 -9.860 4.677 1.00 72.56 104 ASP A C 1
ATOM 800 O O . ASP A 1 104 ? -9.101 -11.060 4.457 1.00 72.56 104 ASP A O 1
ATOM 804 N N . GLU A 1 105 ? -9.159 -9.334 5.887 1.00 56.66 105 GLU A N 1
ATOM 805 C CA . GLU A 1 105 ? -9.590 -10.130 7.048 1.00 56.66 105 GLU A CA 1
ATOM 806 C C . GLU A 1 105 ? -11.012 -10.709 6.910 1.00 56.66 105 GLU A C 1
ATOM 808 O O . GLU A 1 105 ? -11.358 -11.675 7.593 1.00 56.66 105 GLU A O 1
ATOM 813 N N . THR A 1 106 ? -11.810 -10.205 5.962 1.00 50.25 106 THR A N 1
ATOM 814 C CA . THR A 1 106 ? -13.094 -10.803 5.563 1.00 50.25 106 THR A CA 1
ATOM 815 C C . THR A 1 106 ? -12.958 -12.031 4.656 1.00 50.25 106 THR A C 1
ATOM 817 O O . THR A 1 106 ? -13.906 -12.819 4.560 1.00 50.25 106 THR A O 1
ATOM 820 N N . LYS A 1 107 ? -11.803 -12.264 4.020 1.00 47.44 107 LYS A N 1
ATOM 821 C CA . LYS A 1 107 ? -11.535 -13.483 3.244 1.00 47.44 107 LYS A CA 1
ATOM 822 C C . LYS A 1 107 ? -11.033 -14.614 4.136 1.00 47.44 107 LYS A C 1
ATOM 824 O O . LYS A 1 107 ? -9.835 -14.829 4.312 1.00 47.44 107 LYS A O 1
ATOM 829 N N . CYS A 1 108 ? -11.985 -15.409 4.625 1.00 33.44 108 CYS A N 1
ATOM 830 C CA . CYS A 1 108 ? -11.692 -16.758 5.101 1.00 33.44 108 CYS A CA 1
ATOM 831 C C . CYS A 1 108 ? -10.941 -17.551 4.011 1.00 33.44 108 CYS A C 1
ATOM 833 O O . CYS A 1 108 ? -11.247 -17.421 2.825 1.00 33.44 108 CYS A O 1
ATOM 835 N N . VAL A 1 109 ? -9.935 -18.321 4.428 1.00 52.47 109 VAL A N 1
ATOM 836 C CA . VAL A 1 109 ? -8.896 -18.892 3.556 1.00 52.47 109 VAL A CA 1
ATOM 837 C C . VAL A 1 109 ? -9.472 -19.844 2.507 1.00 52.47 109 VAL A C 1
ATOM 839 O O . VAL A 1 109 ? -10.104 -20.837 2.861 1.00 52.47 109 VAL A O 1
ATOM 842 N N . ASP A 1 110 ? -9.129 -19.596 1.243 1.00 40.22 110 ASP A N 1
ATOM 843 C CA . ASP A 1 110 ? -9.193 -20.583 0.163 1.00 40.22 110 ASP A CA 1
ATOM 844 C C . ASP A 1 110 ? -7.813 -20.700 -0.516 1.00 40.22 110 ASP A C 1
ATOM 846 O O . ASP A 1 110 ? -7.007 -19.766 -0.479 1.00 40.22 110 ASP A O 1
ATOM 850 N N . ASP A 1 111 ? -7.516 -21.886 -1.046 1.00 43.09 111 ASP A N 1
ATOM 851 C CA . ASP A 1 111 ? -6.154 -22.379 -1.310 1.00 43.09 111 ASP A CA 1
ATOM 852 C C . ASP A 1 111 ? -5.347 -21.559 -2.342 1.00 43.09 111 ASP A C 1
ATOM 854 O O . ASP A 1 111 ? -5.801 -21.325 -3.461 1.00 43.09 111 ASP A O 1
ATOM 858 N N . PHE A 1 112 ? -4.103 -21.195 -1.995 1.00 41.16 112 PHE A N 1
ATOM 859 C CA . PHE A 1 112 ? -3.100 -20.696 -2.947 1.00 41.16 112 PHE A CA 1
ATOM 860 C C . PHE A 1 112 ? -1.701 -21.268 -2.642 1.00 41.16 112 PHE A C 1
ATOM 862 O O . PHE A 1 112 ? -1.062 -20.868 -1.661 1.00 41.16 112 PHE A O 1
ATOM 869 N N . PRO A 1 113 ? -1.173 -22.182 -3.479 1.00 41.34 113 PRO A N 1
ATOM 870 C CA . PRO A 1 113 ? 0.094 -22.847 -3.207 1.00 41.34 113 PRO A CA 1
ATOM 871 C C . PRO A 1 113 ? 1.314 -21.993 -3.593 1.00 41.34 113 PRO A C 1
ATOM 873 O O . PRO A 1 113 ? 1.662 -21.857 -4.763 1.00 41.34 113 PRO A O 1
ATOM 876 N N . GLY A 1 114 ? 2.053 -21.530 -2.581 1.00 41.81 114 GLY A N 1
ATOM 877 C CA . GLY A 1 114 ? 3.503 -21.331 -2.689 1.00 41.81 114 GLY A CA 1
ATOM 878 C C . GLY A 1 114 ? 4.008 -20.015 -3.291 1.00 41.81 114 GLY A C 1
ATOM 879 O O . GLY A 1 114 ? 4.816 -20.045 -4.221 1.00 41.81 114 GLY A O 1
ATOM 880 N N . VAL A 1 115 ? 3.676 -18.867 -2.684 1.00 44.12 115 VAL A N 1
ATOM 881 C CA . VAL A 1 115 ? 4.482 -17.644 -2.872 1.00 44.12 115 VAL A CA 1
ATOM 882 C C . VAL A 1 115 ? 5.873 -17.842 -2.252 1.00 44.12 115 VAL A C 1
ATOM 884 O O . VAL A 1 115 ? 6.100 -17.671 -1.057 1.00 44.12 115 VAL A O 1
ATOM 887 N N . SER A 1 116 ? 6.826 -18.272 -3.078 1.00 42.69 116 SER A N 1
ATOM 888 C CA . SER A 1 116 ? 8.215 -18.461 -2.658 1.00 42.69 116 SER A CA 1
ATOM 889 C C . SER A 1 116 ? 8.868 -17.095 -2.462 1.00 42.69 116 SER A C 1
ATOM 891 O O . SER A 1 116 ? 9.105 -16.384 -3.438 1.00 42.69 116 SER A O 1
ATOM 893 N N . THR A 1 117 ? 9.163 -16.731 -1.211 1.00 46.06 117 THR A N 1
ATOM 894 C CA . THR A 1 117 ? 9.712 -15.427 -0.789 1.00 46.06 117 THR A CA 1
ATOM 895 C C . THR A 1 117 ? 11.136 -15.202 -1.328 1.00 46.06 117 THR A C 1
ATOM 897 O O . THR A 1 117 ? 12.131 -15.359 -0.620 1.00 46.06 117 THR A O 1
ATOM 900 N N . THR A 1 118 ? 11.246 -14.873 -2.617 1.00 47.34 118 THR A N 1
ATOM 901 C CA . THR A 1 118 ? 12.497 -14.967 -3.394 1.00 47.34 118 THR A CA 1
ATOM 902 C C . THR A 1 118 ? 13.023 -13.589 -3.791 1.00 47.34 118 THR A C 1
ATOM 904 O O . THR A 1 118 ? 13.274 -13.298 -4.957 1.00 47.34 118 THR A O 1
ATOM 907 N N . GLY A 1 119 ? 13.197 -12.725 -2.793 1.00 49.38 119 GLY A N 1
ATOM 908 C CA . GLY A 1 119 ? 13.712 -11.374 -2.984 1.00 49.38 119 GLY A CA 1
ATOM 909 C C . GLY A 1 119 ? 13.946 -10.672 -1.656 1.00 49.38 119 GLY A C 1
ATOM 910 O O . GLY A 1 119 ? 13.089 -9.920 -1.206 1.00 49.38 119 GLY A O 1
ATOM 911 N N . ARG A 1 120 ? 15.110 -10.901 -1.028 1.00 60.72 120 ARG A N 1
ATOM 912 C CA . ARG A 1 120 ? 15.564 -10.024 0.061 1.00 60.72 120 ARG A CA 1
ATOM 913 C C . ARG A 1 120 ? 15.928 -8.673 -0.531 1.00 60.72 120 ARG A C 1
ATOM 915 O O . ARG A 1 120 ? 16.995 -8.520 -1.124 1.00 60.72 120 ARG A O 1
ATOM 922 N N . ASP A 1 121 ? 15.017 -7.728 -0.386 1.00 75.00 121 ASP A N 1
ATOM 923 C CA . ASP A 1 121 ? 15.265 -6.315 -0.610 1.00 75.00 121 ASP A CA 1
ATOM 924 C C . ASP A 1 121 ? 15.704 -5.713 0.737 1.00 75.00 121 ASP A C 1
ATOM 926 O O . ASP A 1 121 ? 14.858 -5.477 1.601 1.00 75.00 121 ASP A O 1
ATOM 930 N N . PRO A 1 122 ? 17.015 -5.504 0.971 1.00 78.88 122 PRO A N 1
ATOM 931 C CA . PRO A 1 122 ? 17.508 -5.090 2.282 1.00 78.88 122 PRO A CA 1
ATOM 932 C C . PRO A 1 122 ? 17.074 -3.664 2.648 1.00 78.88 122 PRO A C 1
ATOM 934 O O . PRO A 1 122 ? 17.060 -3.324 3.827 1.00 78.88 122 PRO A O 1
ATOM 937 N N . VAL A 1 123 ? 16.702 -2.841 1.658 1.00 81.62 123 VAL A N 1
ATOM 938 C CA . VAL A 1 123 ? 16.143 -1.504 1.898 1.00 81.62 123 VAL A CA 1
ATOM 939 C C . VAL A 1 123 ? 14.713 -1.645 2.411 1.00 81.62 123 VAL A C 1
ATOM 941 O O . VAL A 1 123 ? 14.365 -1.019 3.408 1.00 81.62 123 VAL A O 1
ATOM 944 N N . PHE A 1 124 ? 13.915 -2.526 1.804 1.00 82.75 124 PHE A N 1
ATOM 945 C CA . PHE A 1 124 ? 12.577 -2.846 2.298 1.00 82.75 124 PHE A CA 1
ATOM 946 C C . PHE A 1 124 ? 12.606 -3.493 3.696 1.00 82.75 124 PHE A C 1
ATOM 948 O O . PHE A 1 124 ? 11.808 -3.123 4.555 1.00 82.75 124 PHE A O 1
ATOM 955 N N . GLU A 1 125 ? 13.540 -4.416 3.965 1.00 83.69 125 GLU A N 1
ATOM 956 C CA . GLU A 1 125 ? 13.710 -5.026 5.296 1.00 83.69 125 GLU A CA 1
ATOM 957 C C . GLU A 1 125 ? 14.078 -3.972 6.367 1.00 83.69 125 GLU A C 1
ATOM 959 O O . GLU A 1 125 ? 13.513 -3.988 7.465 1.00 83.69 125 GLU A O 1
ATOM 964 N N . GLU A 1 126 ? 14.954 -3.008 6.050 1.00 85.44 126 GLU A N 1
ATOM 965 C CA . GLU A 1 126 ? 15.295 -1.890 6.945 1.00 85.44 126 GLU A CA 1
ATOM 966 C C . GLU A 1 126 ? 14.113 -0.925 7.154 1.00 85.44 126 GLU A C 1
ATOM 968 O O . GLU A 1 126 ? 13.790 -0.582 8.297 1.00 85.44 126 GLU A O 1
ATOM 973 N N . GLN A 1 127 ? 13.416 -0.537 6.080 1.00 84.38 127 GLN A N 1
ATOM 974 C CA . GLN A 1 127 ? 12.204 0.287 6.145 1.00 84.38 127 GLN A CA 1
ATOM 975 C C . GLN A 1 127 ? 11.113 -0.384 6.995 1.00 84.38 127 GLN A C 1
ATOM 977 O O . GLN A 1 127 ? 10.490 0.282 7.823 1.00 84.38 127 GLN A O 1
ATOM 982 N N . LEU A 1 128 ? 10.902 -1.696 6.846 1.00 84.50 128 LEU A N 1
ATOM 983 C CA . LEU A 1 128 ? 9.903 -2.464 7.596 1.00 84.50 128 LEU A CA 1
ATOM 984 C C . LEU A 1 128 ? 10.255 -2.545 9.084 1.00 84.50 128 LEU A C 1
ATOM 986 O O . LEU A 1 128 ? 9.378 -2.347 9.930 1.00 84.50 128 LEU A O 1
ATOM 990 N N . ALA A 1 129 ? 11.527 -2.768 9.420 1.00 84.81 129 ALA A N 1
ATOM 991 C CA . ALA A 1 129 ? 11.996 -2.724 10.802 1.00 84.81 129 ALA A CA 1
ATOM 992 C C . ALA A 1 129 ? 11.822 -1.321 11.418 1.00 84.81 129 ALA A C 1
ATOM 994 O O . ALA A 1 129 ? 11.368 -1.196 12.558 1.00 84.81 129 ALA A O 1
ATOM 995 N N . ALA A 1 130 ? 12.123 -0.261 10.661 1.00 84.44 130 ALA A N 1
ATOM 996 C CA . ALA A 1 130 ? 11.971 1.122 11.104 1.00 84.44 130 ALA A CA 1
ATOM 997 C C . ALA A 1 130 ? 10.497 1.536 11.286 1.00 84.44 130 ALA A C 1
ATOM 999 O O . ALA A 1 130 ? 10.166 2.160 12.294 1.00 84.44 130 ALA A O 1
ATOM 1000 N N . ALA A 1 131 ? 9.609 1.171 10.357 1.00 82.38 131 ALA A N 1
ATOM 1001 C CA . ALA A 1 131 ? 8.171 1.429 10.451 1.00 82.38 131 ALA A CA 1
ATOM 1002 C C . ALA A 1 131 ? 7.544 0.658 11.623 1.00 82.38 131 ALA A C 1
ATOM 1004 O O . ALA A 1 131 ? 6.894 1.260 12.475 1.00 82.38 131 ALA A O 1
ATOM 1005 N N . SER A 1 132 ? 7.832 -0.644 11.744 1.00 82.81 132 SER A N 1
ATOM 1006 C CA . SER A 1 132 ? 7.341 -1.478 12.855 1.00 82.81 132 SER A CA 1
ATOM 1007 C C . SER A 1 132 ? 7.782 -0.939 14.220 1.00 82.81 132 SER A C 1
ATOM 1009 O O . SER A 1 132 ? 7.005 -0.945 15.172 1.00 82.81 132 SER A O 1
ATOM 1011 N N . LYS A 1 133 ? 9.014 -0.418 14.319 1.00 83.94 133 LYS A N 1
ATOM 1012 C CA . LYS A 1 133 ? 9.533 0.203 15.546 1.00 83.94 133 LYS A CA 1
ATOM 1013 C C . LYS A 1 133 ? 8.864 1.545 15.875 1.00 83.94 133 LYS A C 1
ATOM 1015 O O . LYS A 1 133 ? 8.714 1.843 17.056 1.00 83.94 133 LYS A O 1
ATOM 1020 N N . ARG A 1 134 ? 8.475 2.346 14.874 1.00 82.00 134 ARG A N 1
ATOM 1021 C CA . ARG A 1 134 ? 7.708 3.590 15.085 1.00 82.00 134 ARG A CA 1
ATOM 1022 C C . ARG A 1 134 ? 6.294 3.286 15.579 1.00 82.00 134 ARG A C 1
ATOM 1024 O O . ARG A 1 134 ? 5.917 3.794 16.629 1.00 82.00 134 ARG A O 1
ATOM 1031 N N . VAL A 1 135 ? 5.576 2.380 14.911 1.00 80.00 135 VAL A N 1
ATOM 1032 C CA . VAL A 1 135 ? 4.238 1.924 15.338 1.00 80.00 135 VAL A CA 1
ATOM 1033 C C . VAL A 1 135 ? 4.280 1.394 16.778 1.00 80.00 135 VAL A C 1
ATOM 1035 O O . VAL A 1 135 ? 3.515 1.847 17.619 1.00 80.00 135 VAL A O 1
ATOM 1038 N N . ALA A 1 136 ? 5.248 0.531 17.107 1.00 78.69 136 ALA A N 1
ATOM 1039 C CA . ALA A 1 136 ? 5.413 -0.012 18.459 1.00 78.69 136 ALA A CA 1
ATOM 1040 C C . ALA A 1 136 ? 5.892 1.005 19.520 1.00 78.69 136 ALA A C 1
ATOM 1042 O O . ALA A 1 136 ? 5.900 0.670 20.703 1.00 78.69 136 ALA A O 1
ATOM 1043 N N . TYR A 1 137 ? 6.325 2.209 19.130 1.00 75.25 137 TYR A N 1
ATOM 1044 C CA . TYR A 1 137 ? 6.608 3.322 20.047 1.00 75.25 137 TYR A CA 1
ATOM 1045 C C . TYR A 1 137 ? 5.366 4.198 20.265 1.00 75.25 137 TYR A C 1
ATOM 1047 O O . TYR A 1 137 ? 5.117 4.638 21.383 1.00 75.25 137 TYR A O 1
ATOM 1055 N N . LEU A 1 138 ? 4.572 4.409 19.212 1.00 71.44 138 LEU A N 1
ATOM 1056 C CA . LEU A 1 138 ? 3.323 5.171 19.261 1.00 71.44 138 LEU A CA 1
ATOM 1057 C C . LEU A 1 138 ? 2.204 4.418 20.008 1.00 71.44 138 LEU A C 1
ATOM 1059 O O . LEU A 1 138 ? 1.370 5.055 20.631 1.00 71.44 138 LEU A O 1
ATOM 1063 N N . ASP A 1 139 ? 2.239 3.082 20.037 1.00 67.75 139 ASP A N 1
ATOM 1064 C CA . ASP A 1 139 ? 1.347 2.219 20.840 1.00 67.75 139 ASP A CA 1
ATOM 1065 C C . ASP A 1 139 ? 1.592 2.310 22.371 1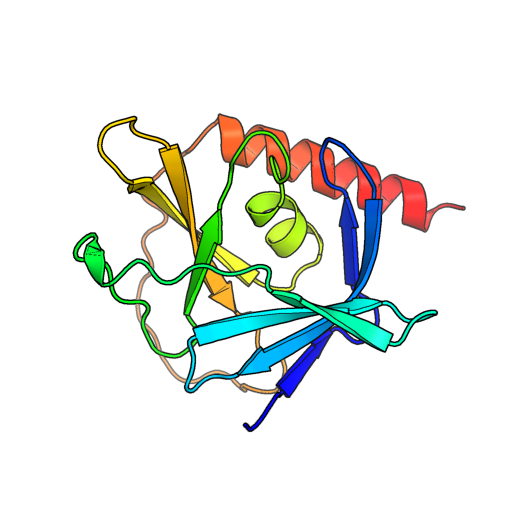.00 67.75 139 ASP A C 1
ATOM 1067 O O . ASP A 1 139 ? 0.819 1.779 23.164 1.00 67.75 139 ASP A O 1
ATOM 1071 N N . GLN A 1 140 ? 2.672 2.972 22.817 1.00 66.31 140 GLN A N 1
ATOM 1072 C CA . GLN A 1 140 ? 3.067 3.061 24.236 1.00 66.31 140 GLN A CA 1
ATOM 1073 C C . GLN A 1 140 ? 2.704 4.397 24.919 1.00 66.31 140 GLN A C 1
ATOM 1075 O O . GLN A 1 140 ? 3.093 4.602 26.076 1.00 66.31 140 GLN A O 1
ATOM 1080 N N . HIS A 1 141 ? 2.002 5.310 24.233 1.00 49.84 141 HIS A N 1
ATOM 1081 C CA . HIS A 1 141 ? 1.790 6.698 24.669 1.00 49.84 141 HIS A CA 1
ATOM 1082 C C . HIS A 1 141 ? 0.377 7.237 24.404 1.00 49.84 141 HIS A C 1
ATOM 1084 O O . HIS A 1 141 ? -0.058 8.048 25.253 1.00 49.84 141 HIS A O 1
#

pLDDT: mean 79.04, std 13.9, range [33.44, 91.75]